Protein AF-E9H2I9-F1 (afdb_monomer)

Foldseek 3Di:
DVVVVVVVVVVVVVVVVVVVVVVVVVVVVLVVVCPPDDPVVNVVVVVVCCVPPVCVVVVVVVVVVLVPPQPAFPPPRDGDQKWKQWPVVRGTHRPVVCLVPCLVPQPTFIWIDGSPDTDPDGDGSCNQADPVRDGD

Organism: Daphnia pulex (NCBI:txid6669)

Solvent-accessible surface area (backbone atoms only — not comparable to full-atom values): 7733 Å² total; per-residue (Å²): 114,68,68,61,54,54,52,52,50,52,51,51,51,53,52,50,50,54,49,50,52,52,52,51,52,51,52,51,56,48,53,60,78,47,58,96,54,56,71,67,63,45,50,53,53,50,50,53,48,44,66,61,53,51,44,50,53,53,49,50,53,48,54,65,55,58,78,66,51,64,51,50,15,71,81,83,61,50,70,34,73,56,30,38,36,30,66,78,79,72,41,43,22,35,66,70,58,40,46,74,61,34,56,88,46,57,84,52,55,28,24,46,31,45,69,85,48,68,52,91,59,71,54,57,68,60,70,57,37,46,100,85,71,43,79,112

pLDDT: mean 73.98, std 12.76, range [39.56, 92.38]

Mean predicted aligned error: 17.17 Å

Secondary structure (DSSP, 8-state):
-HHHHHHHHHHHHHHHHHHHHHHHHHHHHHHHHTTT--HHHHHHHHHHHIIIIIHHHHHHHHHHHHTT--EEPTTT--EESEEEEETTTTEEE-HHHHHHHHSS-TTS-EEEEESS-B-SSPPPGGGGB-TTS-B-

Nearest PDB structures (foldseek):
  4xib-assembly1_A  TM=5.373E-01  e=4.018E-01  Homo sapiens
  4xi6-assembly1_A  TM=5.382E-01  e=6.362E-01  Homo sapiens
  3m62-assembly1_A  TM=3.801E-01  e=4.559E+00  Saccharomyces cerevisiae
  2qiz-assembly1_A  TM=5.130E-01  e=7.218E+00  Saccharomyces cerevisiae
  3m63-assembly1_A  TM=3.632E-01  e=4.269E+00  Saccharomyces cerevisiae

Sequence (136 aa):
MENVMIDIQKAADIQNDAFTKAVEKERALRKERLKGKEWQSRNEALHGAWTTEIRTIFVNAQLKRRSQFHSVCTVCKKSGRILVCCYDCKQHLCWECDYAFHFFNPLHARVYKTSKNYSTEQLLPTEFMNEFGQKI

Radius of gyration: 23.12 Å; Cα contacts (8 Å, |Δi|>4): 122; chains: 1; bounding box: 42×44×61 Å

Structure (mmCIF, N/CA/C/O backbone):
data_AF-E9H2I9-F1
#
_entry.id   AF-E9H2I9-F1
#
loop_
_atom_site.group_PDB
_atom_site.id
_atom_site.type_symbol
_atom_site.label_atom_id
_atom_site.label_alt_id
_atom_site.label_comp_id
_atom_site.label_asym_id
_atom_site.label_entity_id
_atom_site.label_seq_id
_atom_site.pdbx_PDB_ins_code
_atom_site.Cartn_x
_atom_site.Cartn_y
_atom_site.Cartn_z
_atom_site.occupancy
_atom_site.B_iso_or_equiv
_atom_site.auth_seq_id
_atom_site.auth_comp_id
_atom_site.auth_asym_id
_atom_site.auth_atom_id
_atom_site.pdbx_PDB_model_num
ATOM 1 N N . MET A 1 1 ? -1.234 -31.791 -5.196 1.00 51.66 1 MET A N 1
ATOM 2 C CA . MET A 1 1 ? -1.337 -30.385 -4.732 1.00 51.66 1 MET A CA 1
ATOM 3 C C . MET A 1 1 ? -2.698 -30.085 -4.111 1.00 51.66 1 MET A C 1
ATOM 5 O O . MET A 1 1 ? -2.741 -29.387 -3.112 1.00 51.66 1 MET A O 1
ATOM 9 N N . GLU A 1 2 ? -3.777 -30.660 -4.641 1.00 45.25 2 GLU A N 1
ATOM 10 C CA . GLU A 1 2 ? -5.154 -30.488 -4.151 1.00 45.25 2 GLU A CA 1
ATOM 11 C C . GLU A 1 2 ? -5.359 -30.941 -2.689 1.00 45.25 2 GLU A C 1
ATOM 13 O O . GLU A 1 2 ? -5.881 -30.178 -1.881 1.00 45.25 2 GLU A O 1
ATOM 18 N N . ASN A 1 3 ? -4.807 -32.099 -2.295 1.00 52.94 3 ASN A N 1
ATOM 19 C CA . ASN A 1 3 ? -4.865 -32.582 -0.902 1.00 52.94 3 ASN A CA 1
ATOM 20 C C . ASN A 1 3 ? -4.202 -31.628 0.112 1.00 52.94 3 ASN A C 1
ATOM 22 O O . ASN A 1 3 ? -4.718 -31.441 1.206 1.00 52.94 3 ASN A O 1
ATOM 26 N N . VAL A 1 4 ? -3.111 -30.954 -0.270 1.00 53.97 4 VAL A N 1
ATOM 27 C CA . VAL A 1 4 ? -2.382 -30.030 0.621 1.00 53.97 4 VAL A CA 1
ATOM 28 C C . VAL A 1 4 ? -3.188 -28.753 0.878 1.00 53.97 4 VAL A C 1
ATOM 30 O O . VAL A 1 4 ? -3.177 -28.230 1.988 1.00 53.97 4 VAL A O 1
ATOM 33 N N . MET A 1 5 ? -3.926 -28.255 -0.121 1.00 54.06 5 MET A N 1
ATOM 34 C CA . MET A 1 5 ? -4.803 -27.090 0.058 1.00 54.06 5 MET A CA 1
ATOM 35 C C . MET A 1 5 ? -6.020 -27.408 0.935 1.00 54.06 5 MET A C 1
ATOM 37 O O . MET A 1 5 ? -6.412 -26.571 1.747 1.00 54.06 5 MET A O 1
ATOM 41 N N . ILE A 1 6 ? -6.577 -28.617 0.817 1.00 59.91 6 ILE A N 1
ATOM 42 C CA . ILE A 1 6 ? -7.686 -29.090 1.661 1.00 59.91 6 ILE A CA 1
ATOM 43 C C . ILE A 1 6 ? -7.248 -29.182 3.130 1.00 59.91 6 ILE A C 1
ATOM 45 O O . ILE A 1 6 ? -7.987 -28.760 4.021 1.00 59.91 6 ILE A O 1
ATOM 49 N N . ASP A 1 7 ? -6.035 -29.670 3.390 1.00 60.03 7 ASP A N 1
ATOM 50 C CA . ASP A 1 7 ? -5.500 -29.798 4.750 1.00 60.03 7 ASP A CA 1
ATOM 51 C C . ASP A 1 7 ? -5.171 -28.436 5.387 1.00 60.03 7 ASP A C 1
ATOM 53 O O . ASP A 1 7 ? -5.416 -28.231 6.578 1.00 60.03 7 ASP A O 1
ATOM 57 N N . ILE A 1 8 ? -4.700 -27.464 4.594 1.00 61.81 8 ILE A N 1
ATOM 58 C CA . ILE A 1 8 ? -4.462 -26.083 5.052 1.00 61.81 8 ILE A CA 1
ATOM 59 C C . ILE A 1 8 ? -5.779 -25.380 5.401 1.00 61.81 8 ILE A C 1
ATOM 61 O O . ILE A 1 8 ? -5.857 -24.712 6.434 1.00 61.81 8 ILE A O 1
ATOM 65 N N . GLN A 1 9 ? -6.818 -25.543 4.576 1.00 58.66 9 GLN A N 1
ATOM 66 C CA . GLN A 1 9 ? -8.127 -24.941 4.834 1.00 58.66 9 GLN A CA 1
ATOM 67 C C . GLN A 1 9 ? -8.753 -25.515 6.111 1.00 58.66 9 GLN A C 1
ATOM 69 O O . GLN A 1 9 ? -9.169 -24.756 6.982 1.00 58.66 9 GLN A O 1
ATOM 74 N N . LYS A 1 10 ? -8.702 -26.842 6.294 1.00 65.88 10 LYS A N 1
ATOM 75 C CA . LYS A 1 10 ? -9.161 -27.497 7.529 1.00 65.88 10 LYS A CA 1
ATOM 76 C C . LYS A 1 10 ? -8.405 -27.007 8.765 1.00 65.88 10 LYS A C 1
ATOM 78 O O . LYS A 1 10 ? -9.022 -26.772 9.801 1.00 65.88 10 LYS A O 1
ATOM 83 N N . ALA A 1 11 ? -7.087 -26.822 8.676 1.00 60.00 11 ALA A N 1
ATOM 84 C CA . ALA A 1 11 ? -6.293 -26.296 9.785 1.00 60.00 11 ALA A CA 1
ATOM 85 C C . ALA A 1 11 ? -6.662 -24.841 10.130 1.00 60.00 11 ALA A C 1
ATOM 87 O O . ALA A 1 11 ? -6.750 -24.494 11.311 1.00 60.00 11 ALA A O 1
ATOM 88 N N . ALA A 1 12 ? -6.916 -24.002 9.121 1.00 59.25 12 ALA A N 1
ATOM 89 C CA . ALA A 1 12 ? -7.372 -22.628 9.311 1.00 59.25 12 ALA A CA 1
ATOM 90 C C . ALA A 1 12 ? -8.773 -22.571 9.942 1.00 59.25 12 ALA A C 1
ATOM 92 O O . ALA A 1 12 ? -8.991 -21.787 10.866 1.00 59.25 12 ALA A O 1
ATOM 93 N N . ASP A 1 13 ? -9.687 -23.441 9.513 1.00 65.75 13 ASP A N 1
ATOM 94 C CA . ASP A 1 13 ? -11.048 -23.520 10.049 1.00 65.75 13 ASP A CA 1
ATOM 95 C C . ASP A 1 13 ? -11.051 -23.994 11.514 1.00 65.75 13 ASP A C 1
ATOM 97 O O . ASP A 1 13 ? -11.748 -23.415 12.346 1.00 65.75 13 ASP A O 1
ATOM 101 N N . ILE A 1 14 ? -10.200 -24.967 11.872 1.00 68.38 14 ILE A N 1
ATOM 102 C CA . ILE A 1 14 ? -10.005 -25.417 13.264 1.00 68.38 14 ILE A CA 1
ATOM 103 C C . ILE A 1 14 ? -9.435 -24.289 14.135 1.00 68.38 14 ILE A C 1
ATOM 105 O O . ILE A 1 14 ? -9.888 -24.081 15.263 1.00 68.38 14 ILE A O 1
ATOM 109 N N . GLN A 1 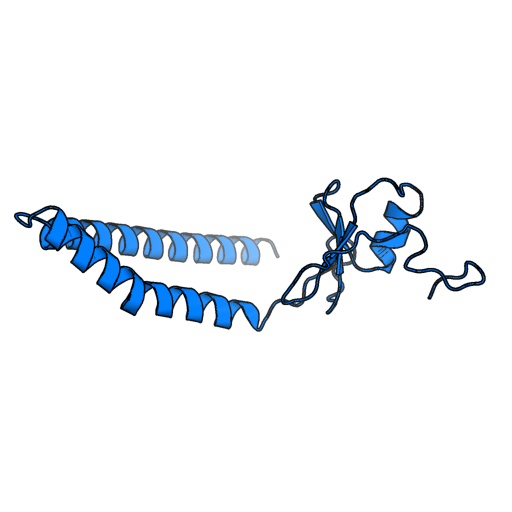15 ? -8.457 -23.532 13.627 1.00 64.50 15 GLN A N 1
ATOM 110 C CA . GLN A 1 15 ? -7.915 -22.374 14.343 1.00 64.50 15 GLN A CA 1
ATOM 111 C C . GLN A 1 15 ? -8.960 -21.266 14.516 1.00 64.50 15 GLN A C 1
ATOM 113 O O . GLN A 1 15 ? -9.003 -20.626 15.568 1.00 64.50 15 GLN A O 1
ATOM 118 N N . ASN A 1 16 ? -9.821 -21.057 13.520 1.00 69.56 16 ASN A N 1
ATOM 119 C CA . ASN A 1 16 ? -10.879 -20.055 13.565 1.00 69.56 16 ASN A CA 1
ATOM 120 C C . ASN A 1 16 ? -12.018 -20.456 14.523 1.00 69.56 16 ASN A C 1
ATOM 122 O O . ASN A 1 16 ? -12.534 -19.608 15.252 1.00 69.56 16 ASN A O 1
ATOM 126 N N . ASP A 1 17 ? -12.365 -21.744 14.595 1.00 73.50 17 ASP A N 1
ATOM 127 C CA . ASP A 1 17 ? -13.322 -22.288 15.569 1.00 73.50 17 ASP A CA 1
ATOM 128 C C . ASP A 1 17 ? -12.784 -22.176 17.005 1.00 73.50 17 ASP A C 1
ATOM 130 O O . ASP A 1 17 ? -13.463 -21.663 17.896 1.00 73.50 17 ASP A O 1
ATOM 134 N N . ALA A 1 18 ? -11.520 -22.553 17.227 1.00 71.31 18 ALA A N 1
ATOM 135 C CA . ALA A 1 18 ? -10.867 -22.407 18.527 1.00 71.31 18 ALA A CA 1
ATOM 136 C C . ALA A 1 18 ? -10.784 -20.936 18.972 1.00 71.31 18 ALA A C 1
ATOM 138 O O . ALA A 1 18 ? -11.019 -20.623 20.143 1.00 71.31 18 ALA A O 1
ATOM 139 N N . PHE A 1 19 ? -10.496 -20.024 18.039 1.00 65.19 19 PHE A N 1
ATOM 140 C CA . PHE A 1 19 ? -10.502 -18.587 18.295 1.00 65.19 19 PHE A CA 1
ATOM 141 C C . PHE A 1 19 ? -11.907 -18.080 18.639 1.00 65.19 19 PHE A C 1
ATOM 143 O O . PHE A 1 19 ? -12.078 -17.398 19.649 1.00 65.19 19 PHE A O 1
ATOM 150 N N . THR A 1 20 ? -12.921 -18.459 17.857 1.00 73.44 20 THR A N 1
ATOM 151 C CA . THR A 1 20 ? -14.322 -18.076 18.099 1.00 73.44 20 THR A CA 1
ATOM 152 C C . THR A 1 20 ? -14.789 -18.533 19.481 1.00 73.44 20 THR A C 1
ATOM 154 O O . THR A 1 20 ? -15.283 -17.722 20.264 1.00 73.44 20 THR A O 1
ATOM 157 N N . LYS A 1 21 ? -14.519 -19.791 19.847 1.00 81.06 21 LYS A N 1
ATOM 158 C CA . LYS A 1 21 ? -14.846 -20.344 21.171 1.00 81.06 21 LYS A CA 1
ATOM 159 C C . LYS A 1 21 ? -14.120 -19.630 22.309 1.00 81.06 21 LYS A C 1
ATOM 161 O O . LYS A 1 21 ? -14.708 -19.393 23.366 1.00 81.06 21 LYS A O 1
ATOM 166 N N . 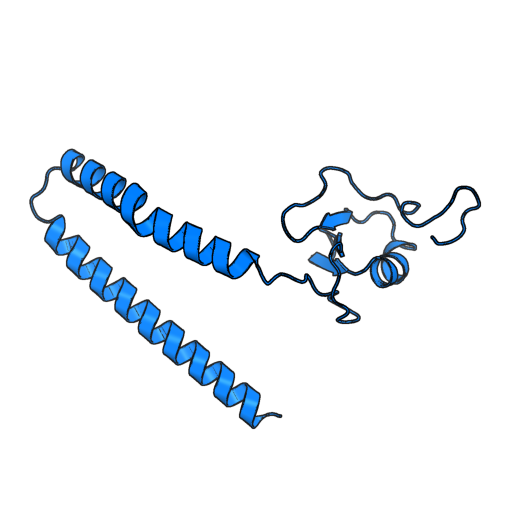ALA A 1 22 ? -12.855 -19.253 22.114 1.00 72.19 22 ALA A N 1
ATOM 167 C CA . ALA A 1 22 ? -12.110 -18.470 23.097 1.00 72.19 22 ALA A CA 1
ATOM 168 C C . ALA A 1 22 ? -12.717 -17.068 23.287 1.00 72.19 22 ALA A C 1
ATOM 170 O O . ALA A 1 22 ? -12.869 -16.610 24.421 1.00 72.19 22 ALA A O 1
ATOM 171 N N . VAL A 1 23 ? -13.130 -16.415 22.196 1.00 71.00 23 VAL A N 1
ATOM 172 C CA . VAL A 1 23 ? -13.801 -15.106 22.228 1.00 71.00 23 VAL A CA 1
ATOM 173 C C . VAL A 1 23 ? -15.162 -15.192 22.927 1.00 71.00 23 VAL A C 1
ATOM 175 O O . VAL A 1 23 ? -15.491 -14.320 23.734 1.00 71.00 23 VAL A O 1
ATOM 178 N N . GLU A 1 24 ? -15.947 -16.237 22.669 1.00 77.44 24 GLU A N 1
ATOM 179 C CA . GLU A 1 24 ? -17.244 -16.458 23.318 1.00 77.44 24 GLU A CA 1
ATOM 180 C C . GLU A 1 24 ? -17.108 -16.736 24.817 1.00 77.44 24 GLU A C 1
ATOM 182 O O . GLU A 1 24 ? -17.820 -16.131 25.626 1.00 77.44 24 GLU A O 1
ATOM 187 N N . LYS A 1 25 ? -16.145 -17.581 25.207 1.00 81.00 25 LYS A N 1
ATOM 188 C CA . LYS A 1 25 ? -15.824 -17.848 26.614 1.00 81.00 25 LYS A CA 1
ATOM 189 C C . LYS A 1 25 ? -15.420 -16.566 27.342 1.00 81.00 25 LYS A C 1
ATOM 191 O O . LYS A 1 25 ? -15.927 -16.287 28.429 1.00 81.00 25 LYS A O 1
ATOM 196 N N . GLU A 1 26 ? -14.564 -15.753 26.729 1.00 77.06 26 GLU A N 1
ATOM 197 C CA . GLU A 1 26 ? -14.128 -14.483 27.311 1.00 77.06 26 GLU A CA 1
ATOM 198 C C . GLU A 1 26 ? -15.282 -13.477 27.413 1.00 77.06 26 GLU A C 1
ATOM 200 O O . GLU A 1 26 ? -15.418 -12.768 28.414 1.00 77.06 26 GLU A O 1
ATOM 205 N N . ARG A 1 27 ? -16.186 -13.454 26.425 1.00 73.19 27 ARG A N 1
ATOM 206 C CA . ARG A 1 27 ? -17.407 -12.637 26.458 1.00 73.19 27 ARG A CA 1
ATOM 207 C C . ARG A 1 27 ? -18.331 -13.046 27.612 1.00 73.19 27 ARG A C 1
ATOM 209 O O . ARG A 1 27 ? -18.872 -12.163 28.281 1.00 73.19 27 ARG A O 1
ATOM 216 N N . ALA A 1 28 ? -18.489 -14.343 27.878 1.00 77.88 28 ALA A N 1
ATOM 217 C CA . ALA A 1 28 ? -19.282 -14.847 29.001 1.00 77.88 28 ALA A CA 1
ATOM 218 C C . ALA A 1 28 ? -18.658 -14.474 30.359 1.00 77.88 28 ALA A C 1
ATOM 220 O O . ALA A 1 28 ? -19.328 -13.876 31.203 1.00 77.88 28 ALA A O 1
ATOM 221 N N . LEU A 1 29 ? -17.352 -14.708 30.533 1.00 76.12 29 LEU A N 1
ATOM 222 C CA . LEU A 1 29 ? -16.603 -14.316 31.737 1.00 76.12 29 LEU A CA 1
ATOM 223 C C . LEU A 1 29 ? -16.636 -12.799 31.973 1.00 76.12 29 LEU A C 1
ATOM 225 O O . LEU A 1 29 ? -16.711 -12.321 33.107 1.00 76.12 29 LEU A O 1
ATOM 229 N N . ARG A 1 30 ? -16.600 -12.010 30.897 1.00 67.88 30 ARG A N 1
ATOM 230 C CA . ARG A 1 30 ? -16.750 -10.553 30.937 1.00 67.88 30 ARG A CA 1
ATOM 231 C C . ARG A 1 30 ? -18.142 -10.131 31.401 1.00 67.88 30 ARG A C 1
ATOM 233 O O . ARG A 1 30 ? -18.242 -9.185 32.178 1.00 67.88 30 ARG A O 1
ATOM 240 N N . LYS A 1 31 ? -19.206 -10.802 30.953 1.00 74.06 31 LYS A N 1
ATOM 241 C CA . LYS A 1 31 ? -20.581 -10.499 31.380 1.00 74.06 31 LYS A CA 1
ATOM 242 C C . LYS A 1 31 ? -20.750 -10.704 32.888 1.00 74.06 31 LYS A C 1
ATOM 244 O O . LYS A 1 31 ? -21.303 -9.825 33.544 1.00 74.06 31 LYS A O 1
ATOM 249 N N . GLU A 1 32 ? -20.191 -11.785 33.432 1.00 75.25 32 GLU A N 1
ATOM 250 C CA . GLU A 1 32 ? -20.210 -12.066 34.874 1.00 75.25 32 GLU A CA 1
ATOM 251 C C . GLU A 1 32 ? -19.355 -11.074 35.683 1.00 75.25 32 GLU A C 1
ATOM 253 O O . GLU A 1 32 ? -19.855 -10.484 36.637 1.00 75.25 32 GLU A O 1
ATOM 258 N N . ARG A 1 33 ? -18.116 -10.764 35.262 1.00 71.12 33 ARG A N 1
ATOM 259 C CA . ARG A 1 33 ? -17.244 -9.773 35.948 1.00 71.12 33 ARG A CA 1
ATOM 260 C C . ARG A 1 33 ? -17.832 -8.363 36.045 1.00 71.12 33 ARG A C 1
ATOM 262 O O . ARG A 1 33 ? -17.375 -7.552 36.855 1.00 71.12 33 ARG A O 1
ATOM 269 N N . LEU A 1 34 ? -18.773 -8.046 35.161 1.00 66.12 34 LEU A N 1
ATOM 270 C CA . LEU A 1 34 ? -19.388 -6.732 35.028 1.00 66.12 34 LEU A CA 1
ATOM 271 C C . LEU A 1 34 ? -20.808 -6.671 35.614 1.00 66.12 34 LEU A C 1
ATOM 273 O O . LEU A 1 34 ? -21.432 -5.609 35.566 1.00 66.12 34 LEU A O 1
ATOM 277 N N . LYS A 1 35 ? -21.331 -7.783 36.140 1.00 75.69 35 LYS A N 1
ATOM 278 C CA . LYS A 1 35 ? -22.655 -7.861 36.763 1.00 75.69 35 LYS A CA 1
ATOM 279 C C . LYS A 1 35 ? -22.649 -7.087 38.088 1.00 75.69 35 LYS A C 1
ATOM 281 O O . LYS A 1 35 ? -21.755 -7.271 38.904 1.00 75.69 35 LYS A O 1
ATOM 286 N N . GLY A 1 36 ? -23.622 -6.195 38.282 1.00 70.69 36 GLY A N 1
ATOM 287 C CA . GLY A 1 36 ? -23.776 -5.412 39.519 1.00 70.69 36 GLY A CA 1
ATOM 288 C C . GLY A 1 36 ? -22.786 -4.255 39.722 1.00 70.69 36 GLY A C 1
ATOM 289 O O . GLY A 1 36 ? -22.849 -3.596 40.751 1.00 7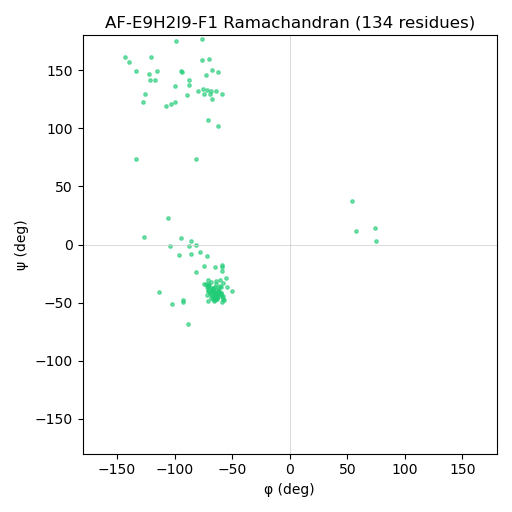0.69 36 GLY A O 1
ATOM 290 N N . LYS A 1 37 ? -21.888 -3.980 38.765 1.00 69.06 37 LYS A N 1
ATOM 291 C CA . LYS A 1 37 ? -20.979 -2.824 38.831 1.00 69.06 37 LYS A CA 1
ATOM 292 C C . LYS A 1 37 ? -21.626 -1.577 38.232 1.00 69.06 37 LYS A C 1
ATOM 294 O O . LYS A 1 37 ? -22.277 -1.664 37.188 1.00 69.06 37 LYS A O 1
ATOM 299 N N . GLU A 1 38 ? -21.387 -0.418 38.838 1.00 76.00 38 GLU A N 1
ATOM 300 C CA . GLU A 1 38 ? -21.760 0.865 38.239 1.00 76.00 38 GLU A CA 1
ATOM 301 C C . GLU A 1 38 ? -21.021 1.099 36.917 1.00 76.00 38 GLU A C 1
ATOM 303 O O . GLU A 1 38 ? -19.886 0.655 36.725 1.00 76.00 38 GLU A O 1
ATOM 308 N N . TRP A 1 39 ? -21.672 1.808 35.993 1.00 67.81 39 TRP A N 1
ATOM 309 C CA . TRP A 1 39 ? -21.167 2.073 34.642 1.00 67.81 39 TRP A CA 1
ATOM 310 C C . TRP A 1 39 ? -19.730 2.615 34.627 1.00 67.81 39 TRP A C 1
ATOM 312 O O . TRP A 1 39 ? -18.911 2.176 33.820 1.00 67.81 39 TRP A O 1
ATOM 322 N N . GLN A 1 40 ? -19.402 3.506 35.561 1.00 65.69 40 GLN A N 1
ATOM 323 C CA . GLN A 1 40 ? -18.088 4.134 35.661 1.00 65.69 40 GLN A CA 1
ATOM 324 C C . GLN A 1 40 ? -16.993 3.121 36.042 1.00 65.69 40 GLN A C 1
ATOM 326 O O . GLN A 1 40 ? -15.996 2.997 35.333 1.00 65.69 40 GLN A O 1
ATOM 331 N N . SER A 1 41 ? -17.250 2.279 37.049 1.00 70.38 41 SER A N 1
ATOM 332 C CA . SER A 1 41 ? -16.359 1.176 37.443 1.00 70.38 41 SER A CA 1
ATOM 333 C C . SER A 1 41 ? -16.208 0.119 36.338 1.00 70.38 41 SER A C 1
ATOM 335 O O . SER A 1 41 ? -15.134 -0.457 36.142 1.00 70.38 41 SER A O 1
ATOM 337 N N . ARG A 1 42 ? -17.271 -0.122 35.554 1.00 61.94 42 ARG A N 1
ATOM 338 C CA . ARG A 1 42 ? -17.206 -0.995 34.369 1.00 61.94 42 ARG A CA 1
ATOM 339 C C . ARG A 1 42 ? -16.280 -0.408 33.305 1.00 61.94 42 ARG A C 1
ATOM 341 O O . ARG A 1 42 ? -15.500 -1.159 32.728 1.00 61.94 42 ARG A O 1
ATOM 348 N N . ASN A 1 43 ? -16.342 0.899 33.058 1.00 68.25 43 ASN A N 1
ATOM 349 C CA . ASN A 1 43 ? -15.512 1.567 32.057 1.00 68.25 43 ASN A CA 1
ATOM 350 C C . ASN A 1 43 ? -14.032 1.619 32.451 1.00 68.25 43 ASN A C 1
ATOM 352 O O . ASN A 1 43 ? -13.177 1.351 31.611 1.00 68.25 43 ASN A O 1
ATOM 356 N N . GLU A 1 44 ? -13.720 1.883 33.718 1.00 73.69 44 GLU A N 1
ATOM 357 C CA . GLU A 1 44 ? -12.339 1.870 34.218 1.00 73.69 44 GLU A CA 1
ATOM 358 C C . GLU A 1 44 ? -11.709 0.477 34.120 1.00 73.69 44 GLU A C 1
ATOM 360 O O . GLU A 1 44 ? -10.603 0.327 33.598 1.00 73.69 44 GLU A O 1
ATOM 365 N N . ALA A 1 45 ? -12.443 -0.566 34.522 1.00 66.06 45 ALA A N 1
ATOM 366 C CA . ALA A 1 45 ? -11.981 -1.945 34.390 1.00 66.06 45 ALA A CA 1
ATOM 367 C C . ALA A 1 45 ? -11.766 -2.349 32.918 1.00 66.06 45 ALA A C 1
ATOM 369 O O . ALA A 1 45 ? -10.816 -3.066 32.598 1.00 66.06 45 ALA A O 1
ATOM 370 N N . LEU A 1 46 ? -12.627 -1.878 32.008 1.00 63.47 46 LEU A N 1
ATOM 371 C CA . LEU A 1 46 ? -12.491 -2.122 30.570 1.00 63.47 46 LEU A CA 1
ATOM 372 C C . LEU A 1 46 ? -11.293 -1.396 29.966 1.00 63.47 46 LEU A C 1
ATOM 374 O O . LEU A 1 46 ? -10.572 -1.988 29.160 1.00 63.47 46 LEU A O 1
ATOM 378 N N . HIS A 1 47 ? -11.061 -0.149 30.369 1.00 65.69 47 HIS A N 1
ATOM 379 C CA . HIS A 1 47 ? -9.889 0.594 29.937 1.00 65.69 47 HIS A CA 1
ATOM 380 C C . H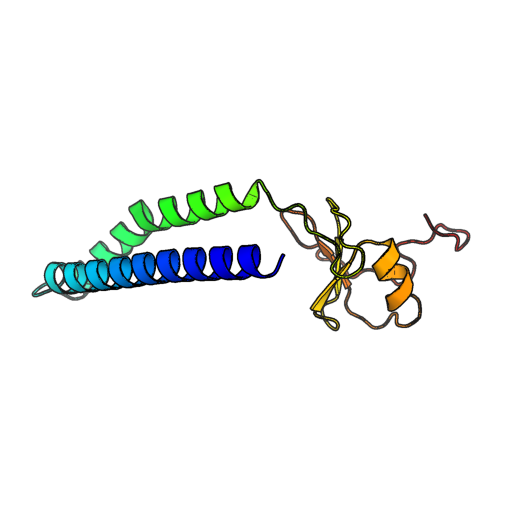IS A 1 47 ? -8.603 -0.070 30.424 1.00 65.69 47 HIS A C 1
ATOM 382 O O . HIS A 1 47 ? -7.714 -0.291 29.605 1.00 65.69 47 HIS A O 1
ATOM 388 N N . GLY A 1 48 ? -8.536 -0.471 31.699 1.00 68.56 48 GLY A N 1
ATOM 389 C CA . GLY A 1 48 ? -7.366 -1.142 32.271 1.00 68.56 48 GLY A CA 1
ATOM 390 C C . GLY A 1 48 ? -7.041 -2.485 31.606 1.00 68.56 48 GLY A C 1
ATOM 391 O O . GLY A 1 48 ? -5.878 -2.763 31.300 1.00 68.56 48 GLY A O 1
ATOM 392 N N . ALA A 1 49 ? -8.058 -3.303 31.316 1.00 64.25 49 ALA A N 1
ATOM 393 C CA . ALA A 1 49 ? -7.873 -4.584 30.627 1.00 64.25 49 ALA A CA 1
ATOM 394 C C . ALA A 1 49 ? -7.413 -4.400 29.167 1.00 64.25 49 ALA A C 1
ATOM 396 O O . ALA A 1 49 ? -6.543 -5.127 28.678 1.00 64.25 49 ALA A O 1
ATOM 397 N N . TRP A 1 50 ? -7.953 -3.393 28.471 1.00 61.69 50 TRP A N 1
ATOM 398 C CA . TRP A 1 50 ? -7.535 -3.055 27.111 1.00 61.69 50 TRP A CA 1
ATOM 399 C C . TRP A 1 50 ? -6.080 -2.580 27.058 1.00 61.69 50 TRP A C 1
ATOM 401 O O . TRP A 1 50 ? -5.313 -3.036 26.207 1.00 61.69 50 TRP A O 1
ATOM 411 N N . THR A 1 51 ? -5.684 -1.682 27.964 1.00 64.62 51 THR A N 1
ATOM 412 C CA . THR A 1 51 ? -4.344 -1.081 27.961 1.00 64.62 51 THR A CA 1
ATOM 413 C C . THR A 1 51 ? -3.248 -2.052 28.372 1.00 64.62 51 THR A C 1
ATOM 415 O O . THR A 1 51 ? -2.146 -1.949 27.834 1.00 64.62 51 THR A O 1
ATOM 418 N N . THR A 1 52 ? -3.532 -2.981 29.286 1.00 64.50 52 THR A N 1
ATOM 419 C CA . THR A 1 52 ? -2.494 -3.816 29.913 1.00 64.50 52 THR A CA 1
ATOM 420 C C . THR A 1 52 ? -2.292 -5.140 29.177 1.00 64.50 52 THR A C 1
ATOM 422 O O . THR A 1 52 ? -1.169 -5.488 28.807 1.00 64.50 52 THR A O 1
ATOM 425 N N . GLU A 1 53 ? -3.375 -5.865 28.896 1.00 62.41 53 GLU A N 1
ATOM 426 C CA . GLU A 1 53 ? -3.294 -7.249 28.412 1.00 62.41 53 GLU A CA 1
ATOM 427 C C . GLU A 1 53 ? -3.537 -7.334 26.905 1.00 62.41 53 GLU A C 1
ATOM 429 O O . GLU A 1 53 ? -2.715 -7.871 26.157 1.00 62.41 53 GLU A O 1
ATOM 434 N N . ILE A 1 54 ? -4.632 -6.736 26.427 1.00 61.72 54 ILE A N 1
ATOM 435 C CA . ILE A 1 54 ? -5.033 -6.863 25.021 1.00 61.72 54 ILE A CA 1
ATOM 436 C C . ILE A 1 54 ? -4.089 -6.077 24.112 1.00 61.72 54 ILE A C 1
ATOM 438 O O . ILE A 1 54 ? -3.651 -6.604 23.090 1.00 61.72 54 ILE A O 1
ATOM 442 N N . ARG A 1 55 ? -3.707 -4.850 24.493 1.00 61.41 55 ARG A N 1
ATOM 443 C CA . ARG A 1 55 ? -2.748 -4.045 23.724 1.00 61.41 55 ARG A CA 1
ATOM 444 C C . ARG A 1 55 ? -1.416 -4.769 23.566 1.00 61.41 55 ARG A C 1
ATOM 446 O O . ARG A 1 55 ? -0.891 -4.805 22.462 1.00 61.41 55 ARG A O 1
ATOM 453 N N . THR A 1 56 ? -0.891 -5.371 24.628 1.00 64.88 56 THR A N 1
ATOM 454 C CA . THR A 1 56 ? 0.404 -6.064 24.594 1.00 64.88 56 THR A CA 1
ATOM 455 C C . THR A 1 56 ? 0.350 -7.297 23.698 1.00 64.88 56 THR A C 1
ATOM 457 O O . THR A 1 56 ? 1.222 -7.474 22.850 1.00 64.88 56 THR A O 1
ATOM 460 N N . ILE A 1 57 ? -0.700 -8.116 23.813 1.00 67.50 57 ILE A N 1
ATOM 461 C CA . ILE A 1 57 ? -0.894 -9.292 22.953 1.00 67.50 57 ILE A CA 1
ATOM 462 C C . ILE A 1 57 ? -1.068 -8.864 21.493 1.00 67.50 57 ILE A C 1
ATOM 464 O O . ILE A 1 57 ? -0.425 -9.428 20.611 1.00 67.50 57 ILE A O 1
ATOM 468 N N . PHE A 1 58 ? -1.881 -7.841 21.228 1.00 61.81 58 PHE A N 1
ATOM 469 C CA . PHE A 1 58 ? -2.164 -7.370 19.875 1.00 61.81 58 PHE A CA 1
ATOM 470 C C . PHE A 1 58 ? -0.941 -6.716 19.221 1.00 61.81 58 PHE A C 1
ATOM 472 O O . PHE A 1 58 ? -0.620 -7.002 18.067 1.00 61.81 58 PHE A O 1
ATOM 479 N N . VAL A 1 59 ? -0.212 -5.883 19.969 1.00 64.19 59 VAL A N 1
ATOM 480 C CA . VAL A 1 59 ? 1.034 -5.253 19.519 1.00 64.19 59 VAL A CA 1
ATOM 481 C C . VAL A 1 59 ? 2.101 -6.314 19.284 1.00 64.19 59 VAL A C 1
ATOM 483 O O . VAL A 1 59 ? 2.704 -6.315 18.217 1.00 64.19 59 VAL A O 1
ATOM 486 N N . ASN A 1 60 ? 2.295 -7.268 20.197 1.00 57.03 60 ASN A N 1
ATOM 487 C CA . ASN A 1 60 ? 3.283 -8.334 20.016 1.00 57.03 60 ASN A CA 1
ATOM 488 C C . ASN A 1 60 ? 2.911 -9.290 18.879 1.00 57.03 60 ASN A C 1
ATOM 490 O O . ASN A 1 60 ? 3.789 -9.690 18.116 1.00 57.03 60 ASN A O 1
ATOM 494 N N . ALA A 1 61 ? 1.631 -9.625 18.710 1.00 56.12 61 ALA A N 1
ATOM 495 C CA . ALA A 1 61 ? 1.157 -10.398 17.566 1.00 56.12 61 ALA A CA 1
ATOM 496 C C . ALA A 1 61 ? 1.406 -9.647 16.251 1.00 56.12 61 ALA A C 1
ATOM 498 O O . ALA A 1 61 ? 1.865 -10.251 15.280 1.00 56.12 61 ALA A O 1
ATOM 499 N N . GLN A 1 62 ? 1.189 -8.326 16.222 1.00 53.09 62 GLN A N 1
ATOM 500 C CA . GLN A 1 62 ? 1.501 -7.533 15.038 1.00 53.09 62 GLN A CA 1
ATOM 501 C C . GLN A 1 62 ? 2.995 -7.367 14.787 1.00 53.09 62 GLN A C 1
ATOM 503 O O . GLN A 1 62 ? 3.429 -7.448 13.643 1.00 53.09 62 GLN A O 1
ATOM 508 N N . LEU A 1 63 ? 3.807 -7.181 15.824 1.00 51.88 63 LEU A N 1
ATOM 509 C CA . LEU A 1 63 ? 5.259 -7.089 15.692 1.00 51.88 63 LEU A CA 1
ATOM 510 C C . LEU A 1 63 ? 5.868 -8.422 15.230 1.00 51.88 63 LEU A C 1
ATOM 512 O O . LEU A 1 63 ? 6.749 -8.411 14.374 1.00 51.88 63 LEU A O 1
ATOM 516 N N . LYS A 1 64 ? 5.345 -9.563 15.702 1.00 46.09 64 LYS A N 1
ATOM 517 C CA . LYS A 1 64 ? 5.734 -10.901 15.223 1.00 46.09 64 LYS A CA 1
ATOM 518 C C . LYS A 1 64 ? 5.295 -11.171 13.781 1.00 46.09 64 LYS A C 1
ATOM 520 O O . LYS A 1 64 ? 6.019 -11.844 13.061 1.00 46.09 64 LYS A O 1
ATOM 525 N N . ARG A 1 65 ? 4.161 -10.622 13.323 1.00 48.84 65 ARG A N 1
ATOM 526 C CA . ARG A 1 65 ? 3.780 -10.660 11.895 1.00 48.84 65 ARG A CA 1
ATOM 527 C C . ARG A 1 65 ? 4.639 -9.719 11.041 1.00 48.84 65 ARG A C 1
ATOM 529 O O . ARG A 1 65 ? 4.965 -10.046 9.905 1.00 48.84 65 ARG A O 1
ATOM 536 N N . ARG A 1 66 ? 5.055 -8.570 11.586 1.00 46.50 66 ARG A N 1
ATOM 537 C CA . ARG A 1 66 ? 5.853 -7.544 10.887 1.00 46.50 66 ARG A CA 1
ATOM 538 C C . ARG A 1 66 ? 7.258 -7.998 10.472 1.00 46.50 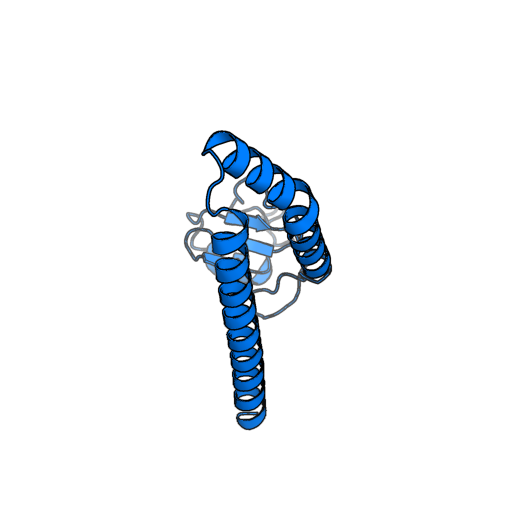66 ARG A C 1
ATOM 540 O O . ARG A 1 66 ? 7.818 -7.384 9.569 1.00 46.50 66 ARG A O 1
ATOM 547 N N . SER A 1 67 ? 7.818 -9.059 11.060 1.00 39.56 67 SER A N 1
ATOM 548 C CA . SER A 1 67 ? 9.156 -9.561 10.703 1.00 39.56 67 SER A CA 1
ATOM 549 C C . SER A 1 67 ? 9.196 -10.453 9.452 1.00 39.56 67 SER A C 1
ATOM 551 O O . SER A 1 67 ? 10.281 -10.870 9.057 1.00 39.56 67 SER A O 1
ATOM 553 N N . GLN A 1 68 ? 8.058 -10.717 8.791 1.00 45.47 68 GLN A N 1
ATOM 554 C CA . GLN A 1 68 ? 7.999 -11.616 7.626 1.00 45.47 68 GLN A CA 1
ATOM 555 C C . GLN A 1 68 ? 7.362 -11.026 6.361 1.00 45.47 68 GLN A C 1
ATOM 557 O O . GLN A 1 68 ? 7.229 -11.738 5.368 1.00 45.47 68 GLN A O 1
ATOM 562 N N . PHE A 1 69 ? 7.015 -9.737 6.315 1.00 48.97 69 PHE A N 1
ATOM 563 C CA . PHE A 1 69 ? 6.448 -9.153 5.094 1.00 48.97 69 PHE A CA 1
ATOM 564 C C . PHE A 1 69 ? 7.540 -8.793 4.084 1.00 48.97 69 PHE A C 1
ATOM 566 O O . PHE A 1 69 ? 7.836 -7.626 3.835 1.00 48.97 69 PHE A O 1
ATOM 573 N N . HIS A 1 70 ? 8.103 -9.819 3.450 1.00 53.47 70 HIS A N 1
ATOM 574 C CA . HIS A 1 70 ? 8.448 -9.678 2.045 1.00 53.47 70 HIS A CA 1
ATOM 575 C C . HIS A 1 70 ? 7.126 -9.444 1.317 1.00 53.47 70 HIS A C 1
ATOM 577 O O . HIS A 1 70 ? 6.317 -10.355 1.154 1.00 53.47 70 HIS A O 1
ATOM 583 N N . SER A 1 71 ? 6.853 -8.196 0.959 1.00 71.19 71 SER A N 1
ATOM 584 C CA . SER A 1 71 ? 5.739 -7.890 0.081 1.00 71.19 71 SER A CA 1
ATOM 585 C C . SER A 1 71 ? 6.061 -8.472 -1.296 1.00 71.19 71 SER A C 1
ATOM 587 O O . SER A 1 71 ? 7.130 -8.224 -1.860 1.00 71.19 71 SER A O 1
ATOM 589 N N . VAL A 1 72 ? 5.157 -9.300 -1.808 1.00 84.50 72 VAL A N 1
ATOM 590 C CA . VAL A 1 72 ? 5.340 -10.036 -3.059 1.00 84.50 72 VAL A CA 1
ATOM 591 C C . VAL A 1 72 ? 4.610 -9.312 -4.186 1.00 84.50 72 VAL A C 1
ATOM 593 O O . VAL A 1 72 ? 3.474 -8.873 -4.004 1.00 84.50 72 VAL A O 1
ATOM 596 N N . CYS A 1 73 ? 5.247 -9.193 -5.354 1.00 89.56 73 CYS A N 1
ATOM 597 C CA . CYS A 1 73 ? 4.579 -8.693 -6.551 1.00 89.56 73 CYS A CA 1
ATOM 598 C C . CYS A 1 73 ? 3.372 -9.578 -6.894 1.00 89.56 73 CYS A C 1
ATOM 600 O O . CYS A 1 73 ? 3.485 -10.798 -7.010 1.00 89.56 73 CYS A O 1
ATOM 602 N N . THR A 1 74 ? 2.216 -8.959 -7.107 1.00 89.06 74 THR A N 1
ATOM 603 C CA . THR A 1 74 ? 0.948 -9.647 -7.378 1.00 89.06 74 THR A CA 1
ATOM 604 C C . THR A 1 74 ? 1.009 -10.430 -8.690 1.00 89.06 74 THR A C 1
ATOM 606 O O . THR A 1 74 ? 0.411 -11.502 -8.775 1.00 89.06 74 THR A O 1
ATOM 609 N N . VAL A 1 75 ? 1.779 -9.940 -9.667 1.00 90.19 75 VAL A N 1
ATOM 610 C CA . VAL A 1 75 ? 1.909 -10.518 -11.011 1.00 90.19 75 VAL A CA 1
ATOM 611 C C . VAL A 1 75 ? 3.018 -11.569 -11.055 1.00 90.19 75 VAL A C 1
ATOM 613 O O . VAL A 1 75 ? 2.735 -12.756 -11.165 1.00 90.19 75 VAL A O 1
ATOM 616 N N . CYS A 1 76 ? 4.283 -11.163 -10.915 1.00 92.38 76 CYS A N 1
ATOM 617 C CA . CYS A 1 76 ? 5.427 -12.059 -11.130 1.00 92.38 76 CYS A CA 1
ATOM 618 C C . CYS A 1 76 ? 5.851 -12.863 -9.893 1.00 92.38 76 CYS A C 1
ATOM 620 O O . CYS A 1 76 ? 6.814 -13.621 -9.957 1.00 92.38 76 CYS A O 1
ATOM 622 N N . LYS A 1 77 ? 5.184 -12.664 -8.751 1.00 90.25 77 LYS A N 1
ATOM 623 C CA . LYS A 1 77 ? 5.465 -13.335 -7.471 1.00 90.25 77 LYS A CA 1
ATOM 624 C C . LYS A 1 77 ? 6.896 -13.167 -6.931 1.00 90.25 77 LYS A C 1
ATOM 626 O O . LYS A 1 77 ? 7.255 -13.808 -5.948 1.00 90.25 77 LYS A O 1
ATOM 631 N N . LYS A 1 78 ? 7.700 -12.260 -7.500 1.00 87.75 78 LYS A N 1
ATOM 632 C CA . LYS A 1 78 ? 9.004 -11.878 -6.941 1.00 87.75 78 LYS A CA 1
ATOM 633 C C . LYS A 1 78 ? 8.795 -11.117 -5.628 1.00 87.75 78 LYS A C 1
ATOM 635 O O . LYS A 1 78 ? 7.985 -10.189 -5.558 1.00 87.75 78 LYS A O 1
ATOM 640 N N . SER A 1 79 ? 9.532 -11.499 -4.591 1.00 82.62 79 SER A N 1
ATOM 641 C CA . SER A 1 79 ? 9.600 -10.754 -3.335 1.00 82.62 79 SER A CA 1
ATOM 642 C C . SER A 1 79 ? 10.469 -9.510 -3.499 1.00 82.62 79 SER A C 1
ATOM 644 O O . SER A 1 79 ? 11.581 -9.605 -4.016 1.00 82.62 79 SER A O 1
ATOM 646 N N . GLY A 1 80 ? 9.998 -8.366 -3.010 1.00 76.31 80 GLY A N 1
ATOM 647 C CA . GLY A 1 80 ? 10.763 -7.122 -3.000 1.00 76.31 80 GLY A CA 1
ATOM 648 C C . GLY A 1 80 ? 10.682 -6.430 -1.646 1.00 76.31 80 GLY A C 1
ATOM 649 O O . GLY A 1 80 ? 9.680 -6.538 -0.939 1.00 76.31 80 GLY A O 1
ATOM 650 N N . ARG A 1 81 ? 11.743 -5.698 -1.282 1.00 79.81 81 ARG A N 1
ATOM 651 C CA . ARG A 1 81 ? 11.721 -4.796 -0.114 1.00 79.81 81 ARG A CA 1
ATOM 652 C C . ARG A 1 81 ? 10.850 -3.563 -0.357 1.00 79.81 81 ARG A C 1
ATOM 654 O O . ARG A 1 81 ? 10.291 -3.020 0.593 1.00 79.81 81 ARG A O 1
ATOM 661 N N . ILE A 1 82 ? 10.771 -3.143 -1.618 1.00 84.31 82 ILE A N 1
ATOM 662 C CA . ILE A 1 82 ? 9.972 -2.024 -2.100 1.00 84.31 82 ILE A CA 1
ATOM 663 C C . ILE A 1 82 ? 9.086 -2.556 -3.223 1.00 84.31 82 ILE A C 1
ATOM 665 O O . ILE A 1 82 ? 9.574 -3.223 -4.136 1.00 84.31 82 ILE A O 1
ATOM 669 N N . LEU A 1 83 ? 7.793 -2.273 -3.136 1.00 90.44 83 LEU A N 1
ATOM 670 C CA . LEU A 1 83 ? 6.828 -2.472 -4.209 1.00 90.44 83 LEU A CA 1
ATOM 671 C C . LEU A 1 83 ? 6.180 -1.139 -4.566 1.00 90.44 83 LEU A C 1
ATOM 673 O O . LEU A 1 83 ? 6.169 -0.210 -3.764 1.00 90.44 83 LEU A O 1
ATOM 677 N N . VAL A 1 84 ? 5.579 -1.079 -5.743 1.00 90.69 84 VAL A N 1
ATOM 678 C CA . VAL A 1 84 ? 4.622 -0.046 -6.115 1.00 90.69 84 VAL A CA 1
ATOM 679 C C . VAL A 1 84 ? 3.229 -0.517 -5.716 1.00 90.69 84 VAL A C 1
ATOM 681 O O . VAL A 1 84 ? 2.827 -1.637 -6.028 1.00 90.69 84 VAL A O 1
ATOM 684 N N . CYS A 1 85 ? 2.491 0.317 -4.998 1.00 90.56 85 CYS A N 1
ATOM 685 C CA . CYS A 1 85 ? 1.078 0.120 -4.721 1.00 90.56 85 CYS A CA 1
ATOM 686 C C . CYS A 1 85 ? 0.274 1.053 -5.620 1.00 90.56 85 CYS A C 1
ATOM 688 O O . CYS A 1 85 ? 0.431 2.268 -5.531 1.00 90.56 85 CYS A O 1
ATOM 690 N N . CYS A 1 86 ? -0.596 0.490 -6.452 1.00 89.12 86 CYS A N 1
ATOM 6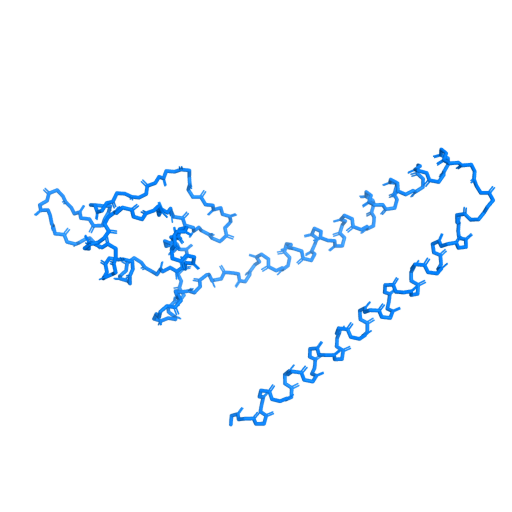91 C CA . CYS A 1 86 ? -1.559 1.251 -7.237 1.00 89.12 86 CYS A CA 1
ATOM 692 C C . CYS A 1 86 ? -2.923 1.208 -6.542 1.00 89.12 86 CYS A C 1
ATOM 694 O O . CYS A 1 86 ? -3.454 0.120 -6.298 1.00 89.12 86 CYS A O 1
ATOM 696 N N . TYR A 1 87 ? -3.485 2.374 -6.222 1.00 84.75 87 TYR A N 1
ATOM 697 C CA . TYR A 1 87 ? -4.772 2.477 -5.533 1.00 84.75 87 TYR A CA 1
ATOM 698 C C . TYR A 1 87 ? -5.960 2.153 -6.445 1.00 84.75 87 TYR A C 1
ATOM 700 O O . TYR A 1 87 ? -6.908 1.519 -5.982 1.00 84.75 87 TYR A O 1
ATOM 708 N N . ASP A 1 88 ? -5.879 2.488 -7.734 1.00 84.94 88 ASP A N 1
ATOM 709 C CA . ASP A 1 88 ? -6.939 2.213 -8.713 1.00 84.94 88 ASP A CA 1
ATOM 710 C C . ASP A 1 88 ? -7.035 0.716 -9.031 1.00 84.94 88 ASP A C 1
ATOM 712 O O . ASP A 1 88 ? -8.101 0.110 -8.929 1.00 84.94 88 ASP A O 1
ATOM 716 N N . CYS A 1 89 ? -5.894 0.080 -9.317 1.00 84.56 89 CYS A N 1
ATOM 717 C CA . CYS A 1 89 ? -5.817 -1.362 -9.571 1.00 84.56 89 CYS A CA 1
ATOM 718 C C . CYS A 1 89 ? -5.947 -2.205 -8.298 1.00 84.56 89 CYS A C 1
ATOM 720 O O . CYS A 1 89 ? -6.184 -3.410 -8.385 1.00 84.56 89 CYS A O 1
ATOM 722 N N . LYS A 1 90 ? -5.729 -1.606 -7.119 1.00 83.75 90 LYS A N 1
ATOM 723 C CA . LYS A 1 90 ? -5.601 -2.302 -5.826 1.00 83.75 90 LYS A CA 1
ATOM 724 C C . LYS A 1 90 ? -4.534 -3.408 -5.857 1.00 83.75 90 LYS A C 1
ATOM 726 O O . LYS A 1 90 ? -4.699 -4.469 -5.253 1.00 83.75 90 LYS A O 1
ATOM 731 N N . GLN A 1 91 ? -3.433 -3.164 -6.571 1.00 85.88 91 GLN A N 1
ATOM 732 C CA . GLN A 1 91 ? -2.348 -4.129 -6.775 1.00 85.88 91 GLN A CA 1
ATOM 733 C C . GLN A 1 91 ? -1.039 -3.668 -6.139 1.00 85.88 91 GLN A C 1
ATOM 735 O O . GLN A 1 91 ? -0.732 -2.477 -6.099 1.00 85.88 91 GLN A O 1
ATOM 740 N N . HIS A 1 92 ? -0.239 -4.646 -5.708 1.00 89.69 92 HIS A N 1
ATOM 741 C CA . HIS A 1 92 ? 1.154 -4.440 -5.321 1.00 89.69 92 HIS A CA 1
ATOM 742 C C . HIS A 1 92 ? 2.068 -5.043 -6.384 1.00 89.69 92 HIS A C 1
ATOM 744 O O . HIS A 1 92 ? 2.014 -6.251 -6.619 1.00 89.69 92 HIS A O 1
ATOM 750 N N . LEU A 1 93 ? 2.901 -4.236 -7.021 1.00 90.75 93 LEU A N 1
ATOM 751 C CA . LEU A 1 93 ? 3.712 -4.622 -8.169 1.00 90.75 93 LEU A CA 1
ATOM 752 C C . LEU A 1 93 ? 5.190 -4.384 -7.872 1.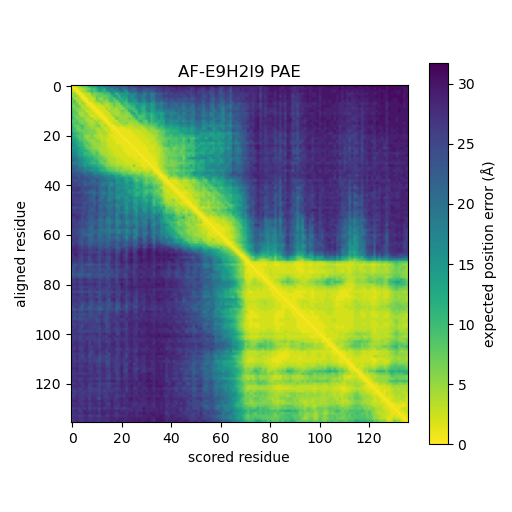00 90.75 93 LEU A C 1
ATOM 754 O O . LEU A 1 93 ? 5.546 -3.450 -7.162 1.00 90.75 93 LEU A O 1
ATOM 758 N N . CYS A 1 94 ? 6.075 -5.225 -8.405 1.00 90.94 94 CYS A N 1
ATOM 759 C CA . CYS A 1 94 ? 7.465 -4.800 -8.541 1.00 90.94 94 CYS A CA 1
ATOM 760 C C . CYS A 1 94 ? 7.538 -3.717 -9.622 1.00 90.94 94 CYS A C 1
ATOM 762 O O . CYS A 1 94 ? 6.656 -3.633 -10.475 1.00 90.94 94 CYS A O 1
ATOM 764 N N . TRP A 1 95 ? 8.606 -2.931 -9.610 1.00 88.06 95 TRP A N 1
ATOM 765 C CA . TRP A 1 95 ? 8.825 -1.854 -10.572 1.00 88.06 95 TRP A CA 1
ATOM 766 C C . TRP A 1 95 ? 8.750 -2.327 -12.042 1.00 88.06 95 TRP A C 1
ATOM 768 O O . TRP A 1 95 ? 8.178 -1.634 -12.871 1.00 88.06 95 TRP A O 1
ATOM 778 N N . GLU A 1 96 ? 9.225 -3.541 -12.369 1.00 90.75 96 GLU A N 1
ATOM 779 C CA . GLU A 1 96 ? 9.130 -4.098 -13.732 1.00 90.75 96 GLU A CA 1
ATOM 780 C C . GLU A 1 96 ? 7.677 -4.306 -14.173 1.00 90.75 96 GLU A C 1
ATOM 782 O O . GLU A 1 96 ? 7.303 -3.953 -15.290 1.00 90.75 96 GLU A O 1
ATOM 787 N N . CYS A 1 97 ? 6.860 -4.899 -13.297 1.00 90.81 97 CYS A N 1
ATOM 788 C CA . CYS A 1 97 ? 5.451 -5.133 -13.585 1.00 90.81 97 CYS A CA 1
ATOM 789 C C . CYS A 1 97 ? 4.677 -3.816 -13.579 1.00 90.81 97 CYS A C 1
ATOM 791 O O . CYS A 1 97 ? 3.835 -3.612 -14.441 1.00 90.81 97 CYS A O 1
ATOM 793 N N . ASP A 1 98 ? 4.978 -2.920 -12.641 1.00 90.88 98 ASP A N 1
ATOM 794 C CA . ASP A 1 98 ? 4.379 -1.592 -12.599 1.00 90.88 98 ASP A CA 1
ATOM 795 C C . ASP A 1 98 ? 4.628 -0.826 -13.898 1.00 90.88 98 ASP A C 1
ATOM 797 O O . ASP A 1 98 ? 3.679 -0.346 -14.504 1.00 90.88 98 ASP A O 1
ATOM 801 N N . TYR A 1 99 ? 5.872 -0.810 -14.377 1.00 88.12 99 TYR A N 1
ATOM 802 C CA . TYR A 1 99 ? 6.230 -0.197 -15.649 1.00 88.12 99 TYR A CA 1
ATOM 803 C C . TYR A 1 99 ? 5.453 -0.818 -16.815 1.00 88.12 99 TYR A C 1
ATOM 805 O O . TYR A 1 99 ? 4.831 -0.101 -17.589 1.00 88.12 99 TYR A O 1
ATOM 813 N N . ALA A 1 100 ? 5.421 -2.149 -16.921 1.00 88.25 100 ALA A N 1
ATOM 814 C CA . ALA A 1 100 ? 4.731 -2.825 -18.021 1.00 88.25 100 ALA A CA 1
ATOM 815 C C . ALA A 1 100 ? 3.231 -2.476 -18.110 1.00 88.25 100 ALA A C 1
ATOM 817 O O . ALA A 1 100 ? 2.687 -2.419 -19.211 1.00 88.25 100 ALA A O 1
ATOM 818 N N . PHE A 1 101 ? 2.572 -2.234 -16.972 1.00 86.25 101 PHE A N 1
ATOM 819 C CA . PHE A 1 101 ? 1.144 -1.907 -16.925 1.00 86.25 101 PHE A CA 1
ATOM 820 C C . PHE A 1 101 ? 0.862 -0.401 -16.951 1.00 86.25 101 PHE A C 1
ATOM 822 O O . PHE A 1 101 ? 0.009 0.056 -17.708 1.00 86.25 101 PHE A O 1
ATOM 829 N N . HIS A 1 102 ? 1.552 0.376 -16.120 1.00 88.00 102 HIS A N 1
ATOM 830 C CA . HIS A 1 102 ? 1.216 1.774 -15.853 1.00 88.00 102 HIS A CA 1
ATOM 831 C C . HIS A 1 102 ? 2.013 2.771 -16.690 1.00 88.00 102 HIS A C 1
ATOM 833 O O . HIS A 1 102 ? 1.651 3.944 -16.715 1.00 88.00 102 HIS A O 1
ATOM 839 N N . PHE A 1 103 ? 3.038 2.338 -17.432 1.00 83.62 103 PHE A N 1
ATOM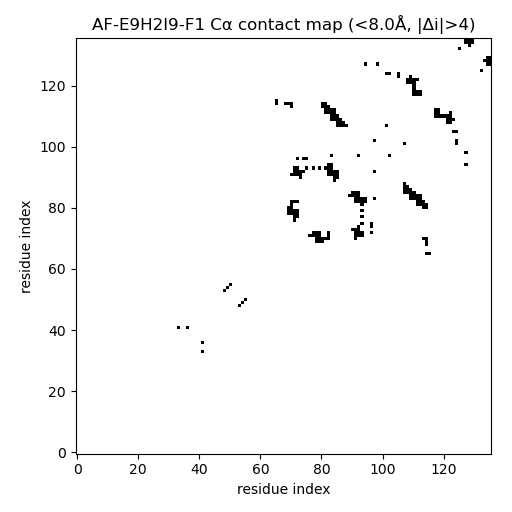 840 C CA . PHE A 1 103 ? 3.733 3.230 -18.363 1.00 83.62 103 PHE A CA 1
ATOM 841 C C . PHE A 1 103 ? 2.780 3.799 -19.428 1.00 83.62 103 PHE A C 1
ATOM 843 O O . PHE A 1 103 ? 2.799 4.995 -19.704 1.00 83.62 103 PHE A O 1
ATOM 850 N N . PHE A 1 104 ? 1.888 2.963 -19.967 1.00 80.62 104 PHE A N 1
ATOM 851 C CA . PHE A 1 104 ? 0.884 3.378 -20.956 1.00 80.62 104 PHE A CA 1
ATOM 852 C C . PHE A 1 104 ? -0.404 3.934 -20.335 1.00 80.62 104 PHE A C 1
ATOM 854 O O . PHE A 1 104 ? -1.254 4.453 -21.054 1.00 80.62 104 PHE A O 1
ATOM 861 N N . ASN A 1 105 ? -0.558 3.834 -19.013 1.00 80.19 105 ASN A N 1
ATOM 862 C CA . ASN A 1 105 ? -1.708 4.366 -18.288 1.00 80.19 105 ASN A CA 1
ATOM 863 C C . ASN A 1 105 ? -1.244 5.145 -17.041 1.00 80.19 105 ASN A C 1
ATOM 865 O O . ASN A 1 105 ? -1.357 4.663 -15.909 1.00 80.19 105 ASN A O 1
ATOM 869 N N . PRO A 1 106 ? -0.691 6.353 -17.251 1.00 79.00 106 PRO A N 1
ATOM 870 C CA . PRO A 1 106 ? -0.010 7.123 -16.213 1.00 79.00 106 PRO A CA 1
ATOM 871 C C . PRO A 1 106 ? -0.947 7.727 -15.160 1.00 79.00 106 PRO A C 1
ATOM 873 O O . PRO A 1 106 ? -0.476 8.255 -14.157 1.00 79.00 106 PRO A O 1
ATOM 876 N N . LEU A 1 107 ? -2.262 7.683 -1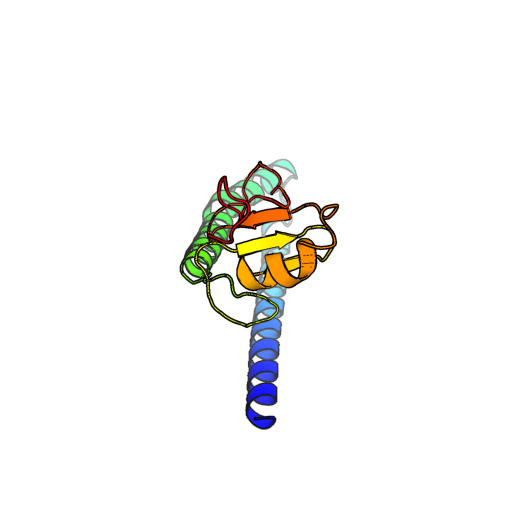5.388 1.00 84.38 107 LEU A N 1
ATOM 877 C CA . LEU A 1 107 ? -3.260 8.357 -14.554 1.00 84.38 107 LEU A CA 1
ATOM 878 C C . LEU A 1 107 ? -3.558 7.622 -13.245 1.00 84.38 107 LEU A C 1
ATOM 880 O O . LEU A 1 107 ? -4.283 8.139 -12.399 1.00 84.38 107 LEU A O 1
ATOM 884 N N . HIS A 1 108 ? -3.002 6.428 -13.066 1.00 85.81 108 HIS A N 1
ATOM 885 C CA . HIS A 1 108 ? -3.185 5.661 -11.849 1.00 85.81 108 HIS A CA 1
ATOM 886 C C . HIS A 1 108 ? -2.414 6.285 -10.677 1.00 85.81 108 HIS A C 1
ATOM 888 O O . HIS A 1 108 ? -1.219 6.585 -10.764 1.00 85.81 108 HIS A O 1
ATOM 894 N N . ALA A 1 109 ? -3.089 6.418 -9.538 1.00 87.00 109 ALA A N 1
ATOM 895 C CA . ALA A 1 109 ? -2.508 6.831 -8.276 1.00 87.00 109 ALA A CA 1
ATOM 896 C C . ALA A 1 109 ? -1.618 5.709 -7.730 1.00 87.00 109 ALA A C 1
ATOM 898 O O . ALA A 1 109 ? -2.087 4.663 -7.265 1.00 87.00 109 ALA A O 1
ATOM 899 N N . ARG A 1 110 ? -0.304 5.929 -7.808 1.00 90.06 110 ARG A N 1
ATOM 900 C CA . ARG A 1 110 ? 0.733 4.965 -7.429 1.00 90.06 110 ARG A CA 1
ATOM 901 C C . ARG A 1 110 ? 1.627 5.544 -6.348 1.00 90.06 110 ARG A C 1
ATOM 903 O O . ARG A 1 110 ? 1.963 6.718 -6.405 1.00 90.06 110 ARG A O 1
ATOM 910 N N . VAL A 1 111 ? 2.040 4.718 -5.397 1.00 90.38 111 VAL A N 1
ATOM 911 C CA . VAL A 1 111 ? 2.981 5.085 -4.325 1.00 90.38 111 VAL A CA 1
ATOM 912 C C . VAL A 1 111 ? 3.962 3.945 -4.078 1.00 90.38 111 VAL A C 1
ATOM 914 O O . VAL A 1 111 ? 3.648 2.782 -4.346 1.00 90.38 111 VAL A O 1
ATOM 917 N N . TYR A 1 112 ? 5.128 4.239 -3.509 1.00 89.31 112 TYR A N 1
ATOM 918 C CA . TYR A 1 112 ? 5.995 3.187 -2.993 1.00 89.31 112 TYR A CA 1
ATOM 919 C C . TYR A 1 112 ? 5.424 2.597 -1.708 1.00 89.31 112 TYR A C 1
ATOM 921 O O . TYR A 1 112 ? 4.851 3.280 -0.861 1.00 89.31 112 TYR A O 1
ATOM 929 N N . LYS A 1 113 ? 5.637 1.299 -1.534 1.00 86.31 113 LYS A N 1
ATOM 930 C CA . LYS A 1 113 ? 5.329 0.547 -0.328 1.00 86.31 113 LYS A CA 1
ATOM 931 C C . LYS A 1 113 ? 6.565 -0.217 0.107 1.00 86.31 113 LYS A C 1
ATOM 933 O O . LYS A 1 113 ? 7.088 -1.053 -0.624 1.00 86.31 113 LYS A O 1
ATOM 938 N N . THR A 1 114 ? 6.986 0.036 1.335 1.00 82.38 114 THR A N 1
ATOM 939 C CA . THR A 1 114 ? 7.999 -0.752 2.039 1.00 82.38 114 THR A CA 1
ATOM 940 C C . THR A 1 114 ? 7.322 -1.735 2.994 1.00 82.38 114 THR A C 1
ATOM 942 O O . THR A 1 114 ? 6.110 -1.687 3.210 1.00 82.38 114 THR A O 1
ATOM 945 N N . SER A 1 115 ? 8.105 -2.593 3.647 1.00 71.94 115 SER A N 1
ATOM 946 C CA . SER A 1 115 ? 7.600 -3.483 4.703 1.00 71.94 115 SER A CA 1
ATOM 947 C C . SER A 1 115 ? 6.963 -2.750 5.894 1.00 71.94 115 SER A C 1
ATOM 949 O O . SER A 1 115 ? 6.235 -3.369 6.669 1.00 71.94 115 SER A O 1
ATOM 951 N N . LYS A 1 116 ? 7.230 -1.446 6.059 1.00 70.38 116 LYS A N 1
ATOM 952 C CA . LYS A 1 116 ? 6.767 -0.653 7.206 1.00 70.38 116 LYS A CA 1
ATOM 953 C C . LYS A 1 116 ? 5.752 0.422 6.824 1.00 70.38 116 LYS A C 1
ATOM 955 O O . LYS A 1 116 ? 4.783 0.587 7.555 1.00 70.38 116 LYS A O 1
ATOM 960 N N . ASN A 1 117 ? 5.961 1.115 5.704 1.00 78.38 117 ASN A N 1
ATOM 961 C CA . ASN A 1 117 ? 5.258 2.356 5.367 1.00 78.38 117 ASN A CA 1
ATOM 962 C C . ASN A 1 117 ? 4.940 2.469 3.869 1.00 78.38 117 ASN A C 1
ATOM 964 O O . ASN A 1 117 ? 5.600 1.837 3.038 1.00 78.38 117 ASN A O 1
ATOM 968 N N . TYR A 1 118 ? 3.988 3.344 3.547 1.00 81.94 118 TYR A N 1
ATOM 969 C CA . TYR A 1 118 ? 3.768 3.877 2.200 1.00 81.94 118 TYR A CA 1
ATOM 970 C C . TYR A 1 118 ? 4.504 5.212 2.043 1.00 81.94 118 TYR A C 1
ATOM 972 O O . TYR A 1 118 ? 4.652 5.938 3.029 1.00 81.94 118 TYR A O 1
ATOM 980 N N . SER A 1 119 ? 4.959 5.534 0.830 1.00 84.56 119 SER A N 1
ATOM 981 C CA . SER A 1 119 ? 5.377 6.900 0.513 1.00 84.56 119 SER A CA 1
ATOM 982 C C . SER A 1 119 ? 4.165 7.826 0.526 1.00 84.56 119 SER A C 1
ATOM 984 O O . SER A 1 119 ? 3.039 7.417 0.237 1.00 84.56 119 SER A O 1
ATOM 986 N N . THR A 1 120 ? 4.408 9.084 0.875 1.00 81.31 120 THR A N 1
ATOM 987 C CA . THR A 1 120 ? 3.422 10.164 0.761 1.00 81.31 120 THR A CA 1
ATOM 988 C C . THR A 1 120 ? 3.346 10.715 -0.658 1.00 81.31 120 THR A C 1
ATOM 990 O O . THR A 1 120 ? 2.330 11.285 -1.039 1.00 81.31 120 THR A O 1
ATOM 993 N N . GLU A 1 121 ? 4.415 10.544 -1.434 1.00 82.94 121 GLU A N 1
ATOM 994 C CA . GLU A 1 121 ? 4.535 11.051 -2.796 1.00 82.94 121 GLU A CA 1
ATOM 995 C C . GLU A 1 121 ? 3.967 10.061 -3.812 1.00 82.94 121 GLU A C 1
ATOM 997 O O . GLU A 1 121 ? 4.191 8.845 -3.711 1.00 82.94 121 GLU A O 1
ATOM 1002 N N . GLN A 1 122 ? 3.231 10.611 -4.780 1.00 87.06 122 GLN A N 1
ATOM 1003 C CA . GLN A 1 122 ? 2.687 9.879 -5.915 1.00 87.06 122 GLN A CA 1
ATOM 1004 C C . GLN A 1 122 ? 3.776 9.671 -6.969 1.00 87.06 122 GLN A C 1
ATOM 1006 O O . GLN A 1 122 ? 4.458 10.615 -7.356 1.00 87.06 122 GLN A O 1
ATOM 1011 N N . LEU A 1 123 ? 3.901 8.440 -7.462 1.00 87.94 123 LEU A N 1
ATOM 1012 C CA . LEU A 1 123 ? 4.902 8.086 -8.461 1.00 87.94 123 LEU A CA 1
ATOM 1013 C C . LEU A 1 123 ? 4.526 8.625 -9.829 1.00 87.94 123 LEU A C 1
ATOM 1015 O O . LEU A 1 123 ? 3.437 8.350 -10.355 1.00 87.94 123 LEU A O 1
ATOM 1019 N N . LEU A 1 124 ? 5.486 9.307 -10.438 1.00 84.00 124 LEU A N 1
ATOM 1020 C CA . LEU A 1 124 ? 5.360 9.785 -11.800 1.00 84.00 124 LEU A CA 1
ATOM 1021 C C . LEU A 1 124 ? 5.544 8.633 -12.800 1.00 84.00 124 LEU A C 1
ATOM 1023 O O . LEU A 1 124 ? 6.111 7.583 -12.483 1.00 84.00 124 LEU A O 1
ATOM 1027 N N . PRO A 1 125 ? 5.052 8.762 -14.038 1.00 78.25 125 PRO A N 1
ATOM 1028 C CA . PRO A 1 125 ? 5.287 7.752 -15.077 1.00 78.25 125 PRO A CA 1
ATOM 1029 C C . PRO A 1 125 ? 6.779 7.573 -15.385 1.00 78.25 125 PRO A C 1
ATOM 1031 O O . PRO A 1 125 ? 7.228 6.475 -15.701 1.00 78.25 125 PRO A O 1
ATOM 1034 N N . THR A 1 126 ? 7.543 8.653 -15.227 1.00 81.12 126 THR A N 1
ATOM 1035 C CA . THR A 1 126 ? 8.988 8.739 -15.452 1.00 81.12 126 THR A CA 1
ATOM 1036 C C . THR A 1 126 ? 9.823 8.323 -14.245 1.00 81.12 126 THR A C 1
ATOM 1038 O O . THR A 1 126 ? 11.041 8.397 -14.311 1.00 81.12 126 THR A O 1
ATOM 1041 N N . GLU A 1 127 ? 9.204 7.877 -13.149 1.00 84.12 127 GLU A N 1
ATOM 1042 C CA . GLU A 1 127 ? 9.900 7.512 -11.905 1.00 84.12 127 GLU A CA 1
ATOM 1043 C C . GLU A 1 127 ? 11.000 6.454 -12.115 1.00 84.12 127 GLU A C 1
ATOM 1045 O O . GLU A 1 127 ? 11.995 6.421 -11.400 1.00 84.12 127 GLU A O 1
ATOM 1050 N N . PHE A 1 128 ? 10.823 5.594 -13.121 1.00 83.31 128 PHE A N 1
ATOM 1051 C CA . PHE A 1 128 ? 11.754 4.518 -13.475 1.00 83.31 128 PHE A CA 1
ATOM 1052 C C . PHE A 1 128 ? 12.558 4.820 -14.743 1.00 83.31 128 PHE A C 1
ATOM 1054 O O . PHE A 1 128 ? 13.023 3.897 -15.413 1.00 83.31 128 PHE A O 1
ATOM 1061 N N . MET A 1 129 ? 12.692 6.098 -15.096 1.00 80.88 129 MET A N 1
ATOM 1062 C CA . MET A 1 129 ? 13.478 6.561 -16.233 1.00 80.88 129 MET A CA 1
ATOM 1063 C C . MET A 1 129 ? 14.632 7.447 -15.765 1.00 80.88 129 MET A C 1
ATOM 1065 O O . MET A 1 129 ? 14.475 8.263 -14.861 1.00 80.88 129 MET A O 1
ATOM 1069 N N . ASN A 1 130 ? 15.792 7.309 -16.402 1.00 83.62 130 ASN A N 1
ATOM 1070 C CA . ASN A 1 130 ? 16.879 8.270 -16.275 1.00 83.62 130 ASN A CA 1
ATOM 1071 C C . ASN A 1 130 ? 16.589 9.544 -17.089 1.00 83.62 130 ASN A C 1
ATOM 1073 O O . ASN A 1 130 ? 15.609 9.638 -17.830 1.00 83.62 130 ASN A O 1
ATOM 1077 N N . GLU A 1 131 ? 17.493 10.514 -16.986 1.00 83.56 131 GLU A N 1
ATOM 1078 C CA . GLU A 1 131 ? 17.438 11.790 -17.713 1.00 83.56 131 GLU A CA 1
ATOM 1079 C C . GLU A 1 131 ? 17.419 11.650 -19.248 1.00 83.56 131 GLU A C 1
ATOM 1081 O O . GLU A 1 131 ? 16.971 12.555 -19.946 1.00 83.56 131 GLU A O 1
ATOM 1086 N N . PHE A 1 132 ? 17.836 10.497 -19.778 1.00 84.62 132 PHE A N 1
ATOM 1087 C CA . PHE A 1 132 ? 17.814 10.169 -21.205 1.00 84.62 132 PHE A CA 1
ATOM 1088 C C . PHE A 1 132 ? 16.554 9.390 -21.626 1.00 84.62 132 PHE A C 1
ATOM 1090 O O . PHE A 1 132 ? 16.470 8.924 -22.763 1.00 84.62 132 PHE A O 1
ATOM 1097 N N . GLY A 1 133 ? 15.586 9.199 -20.721 1.00 75.75 133 GLY A N 1
ATOM 1098 C CA . GLY A 1 133 ? 14.363 8.430 -20.974 1.00 75.75 133 GLY A CA 1
ATOM 1099 C C . GLY A 1 133 ? 14.572 6.912 -21.019 1.00 75.75 133 GLY A C 1
ATOM 1100 O O . GLY A 1 133 ? 13.702 6.180 -21.488 1.00 75.75 133 GLY A O 1
ATOM 1101 N N . GLN A 1 134 ? 15.720 6.418 -20.554 1.00 79.69 134 GLN A N 1
ATOM 1102 C CA . GLN A 1 134 ? 16.027 4.991 -20.484 1.00 79.69 134 GLN A CA 1
ATOM 1103 C C . GLN A 1 134 ? 15.664 4.430 -19.112 1.00 79.69 134 GLN A C 1
ATOM 1105 O O . GLN A 1 134 ? 15.769 5.107 -18.095 1.00 79.69 134 GLN A O 1
ATOM 1110 N N . LYS A 1 135 ? 15.268 3.160 -19.086 1.00 76.44 135 LYS A N 1
ATOM 1111 C CA . LYS A 1 135 ? 14.904 2.435 -17.867 1.00 76.44 135 LYS A CA 1
ATOM 1112 C C . LYS A 1 135 ? 16.108 2.300 -16.916 1.00 76.44 135 LYS A C 1
ATOM 1114 O O . LYS A 1 135 ? 17.176 1.886 -17.367 1.00 76.44 135 LYS A O 1
ATOM 1119 N N . ILE A 1 136 ? 15.907 2.615 -15.634 1.00 70.38 136 ILE A N 1
ATOM 1120 C CA . ILE A 1 136 ? 16.874 2.403 -14.530 1.00 70.38 136 ILE A CA 1
ATOM 1121 C C . ILE A 1 136 ? 16.686 1.060 -13.828 1.00 70.38 136 ILE A C 1
ATOM 1123 O O . ILE A 1 136 ? 15.558 0.517 -13.869 1.00 70.38 136 ILE A O 1
#